Protein AF-A0A2A2IIW8-F1 (afdb_monomer)

Solvent-accessible surface area (backbone atoms only — not comparable to full-atom values): 4191 Å² total; per-residue (Å²): 130,85,45,72,43,70,39,47,70,71,38,31,57,46,60,51,18,29,74,76,67,76,33,46,79,45,25,61,54,39,40,71,62,33,65,95,50,62,88,57,70,59,39,58,58,72,47,76,41,52,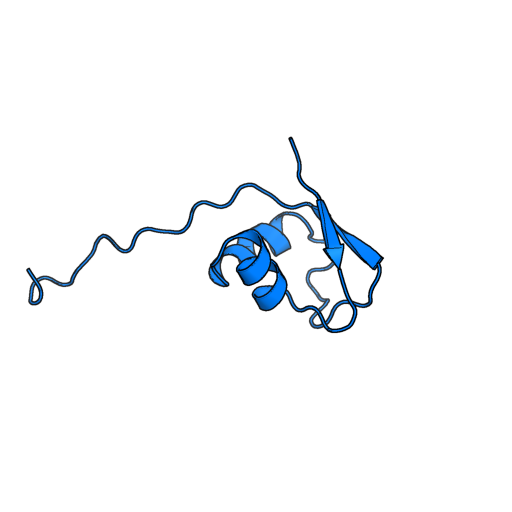43,68,92,78,80,82,84,76,83,82,71,69,56,81,91,75,108

Foldseek 3Di:
DWDKDWDAFFDALQNVCCVVPVGSVCSVVQCVQPVVCVVPGTDHTGDMTTRDDDDDDDPPPPDPVVD

Sequence (67 aa):
MANTYTTAQGDMWDSIAYRLYGDEGGMNALIAANPSYIDVMVFPAGVVLSVPDYIKPTANTLPPWRR

pLDDT: mean 90.15, std 12.18, range [47.09, 97.94]

Radius of gyration: 14.42 Å; Cα contacts (8 Å, |Δi|>4): 93; chains: 1; bounding box: 29×22×43 Å

Structure (mmCIF, N/CA/C/O backbone):
data_AF-A0A2A2IIW8-F1
#
_entry.id   AF-A0A2A2IIW8-F1
#
loop_
_atom_site.group_PDB
_atom_site.id
_atom_site.type_symbol
_atom_site.label_atom_id
_atom_site.label_alt_id
_atom_site.label_comp_id
_atom_site.label_asym_id
_atom_site.label_entity_id
_atom_site.label_seq_id
_atom_site.pdbx_PDB_ins_code
_atom_site.Cartn_x
_atom_site.Cartn_y
_atom_site.Cartn_z
_atom_site.occupancy
_atom_site.B_iso_or_equiv
_atom_site.auth_seq_id
_atom_site.auth_comp_id
_atom_site.auth_asym_id
_atom_site.auth_atom_id
_atom_site.pdbx_PDB_model_num
ATOM 1 N N . MET A 1 1 ? 14.880 9.246 4.570 1.00 47.09 1 MET A N 1
ATOM 2 C CA . MET A 1 1 ? 13.776 9.351 5.553 1.00 47.09 1 MET A CA 1
ATOM 3 C C . MET A 1 1 ? 12.772 8.286 5.170 1.00 47.09 1 MET A C 1
ATOM 5 O O . MET A 1 1 ? 12.479 8.197 3.990 1.00 47.09 1 MET A O 1
ATOM 9 N N . ALA A 1 2 ? 12.328 7.440 6.100 1.00 58.91 2 ALA A N 1
ATOM 10 C CA . ALA A 1 2 ? 11.312 6.443 5.775 1.00 58.91 2 ALA A CA 1
ATOM 11 C C . ALA A 1 2 ? 9.983 7.169 5.538 1.00 58.91 2 ALA A C 1
ATOM 13 O O . ALA A 1 2 ? 9.424 7.746 6.472 1.00 58.91 2 ALA A O 1
ATOM 14 N N . ASN A 1 3 ? 9.516 7.194 4.291 1.00 89.00 3 ASN A N 1
ATOM 15 C CA . ASN A 1 3 ? 8.170 7.664 3.999 1.00 89.00 3 ASN A CA 1
ATOM 16 C C . ASN A 1 3 ? 7.169 6.616 4.495 1.00 89.00 3 ASN A C 1
ATOM 18 O O . ASN A 1 3 ? 7.475 5.426 4.565 1.00 89.00 3 ASN A O 1
ATOM 22 N N . THR A 1 4 ? 5.976 7.058 4.873 1.00 96.19 4 THR A N 1
ATOM 23 C CA . THR A 1 4 ? 4.886 6.164 5.274 1.00 96.19 4 THR A CA 1
ATOM 24 C C . THR A 1 4 ? 3.673 6.412 4.396 1.00 96.19 4 THR A C 1
ATOM 26 O O . THR A 1 4 ? 3.481 7.514 3.878 1.00 96.19 4 THR A O 1
ATOM 29 N N . TYR A 1 5 ? 2.863 5.377 4.215 1.00 96.69 5 TYR A N 1
ATOM 30 C CA . TYR A 1 5 ? 1.606 5.441 3.486 1.00 96.69 5 TYR A CA 1
ATOM 31 C C . TYR A 1 5 ? 0.482 4.938 4.382 1.00 96.69 5 TYR A C 1
ATOM 33 O O . TYR A 1 5 ? 0.595 3.866 4.968 1.00 96.69 5 TYR A O 1
ATOM 41 N N . THR A 1 6 ? -0.596 5.711 4.496 1.00 97.81 6 THR A N 1
ATOM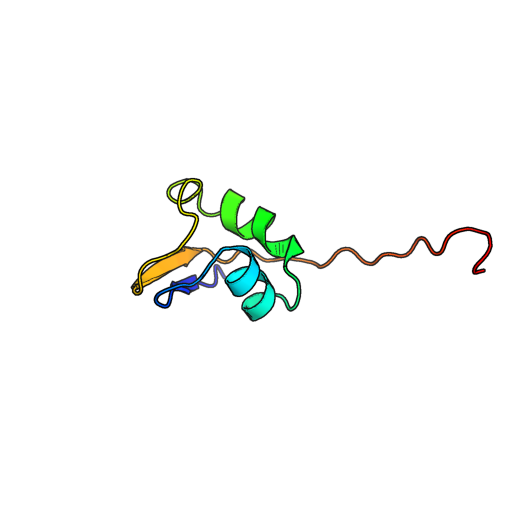 42 C CA . THR A 1 6 ? -1.810 5.260 5.185 1.00 97.81 6 THR A CA 1
ATOM 43 C C . THR A 1 6 ? -2.788 4.746 4.143 1.00 97.81 6 THR A C 1
ATOM 45 O O . THR A 1 6 ? -3.202 5.496 3.263 1.00 97.81 6 THR A O 1
ATOM 48 N N . THR A 1 7 ? -3.130 3.469 4.249 1.00 97.75 7 THR A N 1
ATOM 49 C CA . THR A 1 7 ? -4.041 2.770 3.335 1.00 97.75 7 THR A CA 1
ATOM 50 C C . THR A 1 7 ? -5.461 3.320 3.396 1.00 97.75 7 THR A C 1
ATOM 52 O O . THR A 1 7 ? -5.956 3.742 4.448 1.00 97.75 7 THR A O 1
ATOM 55 N N . ALA A 1 8 ? -6.130 3.289 2.251 1.00 97.62 8 ALA A N 1
ATOM 56 C CA . ALA A 1 8 ? -7.559 3.484 2.101 1.00 97.62 8 ALA A CA 1
ATOM 57 C C . ALA A 1 8 ? -8.277 2.132 1.968 1.00 97.62 8 ALA A C 1
ATOM 59 O O . ALA A 1 8 ? -7.680 1.091 1.695 1.00 97.62 8 ALA A O 1
ATOM 60 N N . GLN A 1 9 ? -9.595 2.144 2.173 1.00 97.38 9 GLN A N 1
ATOM 61 C CA . GLN A 1 9 ? -10.402 0.935 2.056 1.00 97.38 9 GLN A CA 1
ATOM 62 C C . GLN A 1 9 ? -10.363 0.402 0.622 1.00 97.38 9 GLN A C 1
ATOM 64 O O . GLN A 1 9 ? -10.713 1.118 -0.315 1.00 97.38 9 GLN A O 1
ATOM 69 N N . GLY A 1 10 ? -10.010 -0.876 0.477 1.00 96.94 10 GLY A N 1
ATOM 70 C CA . GLY A 1 10 ? -9.958 -1.534 -0.827 1.00 96.94 10 GLY A CA 1
ATOM 71 C C . GLY A 1 10 ? -8.608 -1.412 -1.530 1.00 96.94 10 GLY A C 1
ATOM 72 O O . GLY A 1 10 ? -8.475 -1.936 -2.633 1.00 96.94 10 GLY A O 1
ATOM 73 N N . ASP A 1 11 ? -7.618 -0.762 -0.912 1.00 97.88 11 ASP A N 1
ATOM 74 C CA . ASP A 1 11 ? -6.267 -0.726 -1.461 1.00 97.88 11 ASP A CA 1
ATOM 75 C C . ASP A 1 11 ? -5.669 -2.135 -1.541 1.00 97.88 11 ASP A C 1
ATOM 77 O O . ASP A 1 11 ? -5.833 -2.971 -0.652 1.00 97.88 11 ASP A O 1
ATOM 81 N N . MET A 1 12 ? -4.917 -2.370 -2.606 1.00 97.62 12 MET A N 1
ATOM 82 C CA . MET A 1 12 ? -4.114 -3.570 -2.829 1.00 97.62 12 MET A CA 1
ATOM 83 C C . MET A 1 12 ? -2.650 -3.180 -3.044 1.00 97.62 12 MET A C 1
ATOM 85 O O . MET A 1 12 ? -2.346 -2.037 -3.399 1.00 97.62 12 MET A O 1
ATOM 89 N N . TRP A 1 13 ? -1.727 -4.118 -2.842 1.00 97.62 13 TRP A N 1
ATOM 90 C CA . TRP A 1 13 ? -0.287 -3.860 -2.940 1.00 97.62 13 TRP A CA 1
ATOM 91 C C . TRP A 1 13 ? 0.153 -3.230 -4.272 1.00 97.62 13 TRP A C 1
ATOM 93 O O . TRP A 1 13 ? 0.957 -2.299 -4.271 1.00 97.62 13 TRP A O 1
ATOM 103 N N . ASP A 1 14 ? -0.381 -3.712 -5.390 1.00 96.44 14 ASP A N 1
ATOM 104 C CA . ASP A 1 14 ? -0.149 -3.201 -6.747 1.00 96.44 14 ASP A CA 1
ATOM 105 C C . ASP A 1 14 ? -0.664 -1.763 -6.910 1.00 96.44 14 ASP A C 1
ATOM 1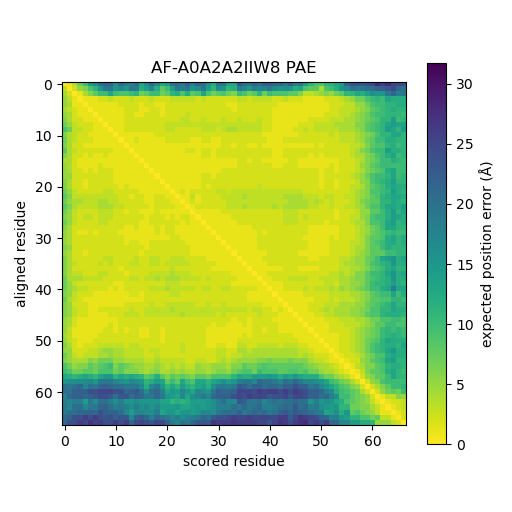07 O O . ASP A 1 14 ? 0.067 -0.891 -7.380 1.00 96.44 14 ASP A O 1
ATOM 111 N N . SER A 1 15 ? -1.878 -1.479 -6.432 1.00 97.31 15 SER A N 1
ATOM 112 C CA . SER A 1 15 ? -2.480 -0.143 -6.483 1.00 97.31 15 SER A CA 1
ATOM 113 C C . SER A 1 15 ? -1.690 0.882 -5.662 1.00 97.31 15 SER A C 1
ATOM 115 O O . SER A 1 15 ? -1.489 2.016 -6.107 1.00 97.31 15 SER A O 1
ATOM 117 N N . ILE A 1 16 ? -1.184 0.482 -4.491 1.00 97.06 16 ILE A N 1
ATOM 118 C CA . ILE A 1 16 ? -0.346 1.324 -3.631 1.00 97.06 16 ILE A CA 1
ATOM 119 C C . ILE A 1 16 ? 1.004 1.561 -4.312 1.00 97.06 16 ILE A C 1
ATOM 121 O O . ILE A 1 16 ? 1.446 2.707 -4.416 1.00 97.06 16 ILE A O 1
ATOM 125 N N . ALA A 1 17 ? 1.637 0.505 -4.830 1.00 96.69 17 ALA A N 1
ATOM 126 C CA . ALA A 1 17 ? 2.897 0.600 -5.561 1.00 96.69 17 ALA A CA 1
ATOM 127 C C . ALA A 1 17 ? 2.783 1.535 -6.771 1.00 96.69 17 ALA A C 1
ATOM 129 O O . ALA A 1 17 ? 3.607 2.433 -6.938 1.00 96.69 17 ALA A O 1
ATOM 130 N N . TYR A 1 18 ? 1.723 1.403 -7.568 1.00 95.75 18 TYR A N 1
ATOM 131 C CA . TYR A 1 18 ? 1.484 2.277 -8.711 1.00 95.75 18 TYR A CA 1
ATOM 132 C C . TYR A 1 18 ? 1.296 3.740 -8.295 1.00 95.75 18 TYR A C 1
ATOM 134 O O . TYR A 1 18 ? 1.871 4.634 -8.912 1.00 95.75 18 TYR A O 1
ATOM 142 N N . ARG A 1 19 ? 0.547 4.010 -7.219 1.00 95.19 19 ARG A N 1
ATOM 143 C CA . ARG A 1 19 ? 0.359 5.379 -6.704 1.00 95.19 19 ARG A CA 1
ATOM 144 C C . ARG A 1 19 ? 1.658 6.006 -6.200 1.00 95.19 19 ARG A C 1
ATOM 146 O O . ARG A 1 19 ? 1.869 7.196 -6.417 1.00 95.19 19 ARG A O 1
ATOM 153 N N . LEU A 1 20 ? 2.493 5.234 -5.506 1.00 94.94 20 LEU A N 1
ATOM 154 C CA . LEU A 1 20 ? 3.720 5.734 -4.879 1.00 94.94 20 LEU A CA 1
ATOM 155 C C . LEU A 1 20 ? 4.888 5.832 -5.861 1.00 94.94 20 LEU A C 1
ATOM 157 O O . LEU A 1 20 ? 5.674 6.774 -5.793 1.00 94.94 20 LEU A O 1
ATOM 161 N N . TYR A 1 21 ? 5.001 4.866 -6.768 1.00 93.94 21 TYR A N 1
ATOM 162 C CA . TYR A 1 21 ? 6.173 4.689 -7.621 1.00 93.94 21 TYR A CA 1
ATOM 163 C C . TYR A 1 21 ? 5.888 4.859 -9.116 1.00 93.94 21 TYR A C 1
ATOM 165 O O . TYR A 1 21 ? 6.823 4.850 -9.918 1.00 93.94 21 TYR A O 1
ATOM 173 N N . GLY A 1 22 ? 4.620 4.976 -9.523 1.00 93.25 22 GLY A N 1
ATOM 174 C CA . GLY A 1 22 ? 4.225 4.911 -10.936 1.00 93.25 22 GLY A CA 1
ATOM 175 C C . GLY A 1 22 ? 4.476 3.534 -11.562 1.00 93.25 22 GLY A C 1
ATOM 176 O O . GLY A 1 22 ? 4.609 3.419 -12.784 1.00 93.25 22 GLY A O 1
ATOM 177 N N . ASP A 1 23 ? 4.629 2.499 -10.732 1.00 93.06 23 ASP A N 1
ATOM 178 C CA . ASP A 1 23 ? 5.001 1.155 -11.154 1.00 93.06 23 ASP A CA 1
ATOM 179 C C . ASP A 1 23 ? 4.501 0.096 -10.167 1.00 93.06 23 ASP A C 1
ATOM 181 O O . ASP A 1 23 ? 4.898 0.077 -9.002 1.00 93.06 23 ASP A O 1
ATOM 185 N N . GLU A 1 24 ? 3.666 -0.823 -10.648 1.00 93.75 24 GLU A N 1
ATOM 186 C CA . GLU A 1 24 ? 3.123 -1.929 -9.843 1.00 93.75 24 GLU A CA 1
ATOM 187 C C . GLU A 1 24 ? 4.230 -2.889 -9.375 1.00 93.75 24 GLU A C 1
ATOM 189 O O . GLU A 1 24 ? 4.136 -3.479 -8.300 1.00 93.75 24 GLU A O 1
ATOM 194 N N . GLY A 1 25 ? 5.340 -2.979 -10.123 1.00 92.81 25 GLY A N 1
ATOM 195 C CA . GLY A 1 25 ? 6.511 -3.789 -9.766 1.00 92.81 25 GLY A CA 1
ATOM 196 C C . GLY A 1 25 ? 7.155 -3.412 -8.426 1.00 92.81 25 GLY A C 1
ATOM 197 O O . GLY A 1 25 ? 7.802 -4.252 -7.792 1.00 92.81 25 GLY A O 1
ATOM 198 N N . GLY A 1 26 ? 6.915 -2.189 -7.939 1.00 94.81 26 GLY A N 1
ATOM 199 C CA . GLY A 1 26 ? 7.347 -1.744 -6.615 1.00 94.81 26 GLY A CA 1
ATOM 200 C C . GLY A 1 26 ? 6.642 -2.447 -5.449 1.00 94.81 26 GLY A C 1
ATOM 201 O O . GLY A 1 26 ? 7.074 -2.304 -4.304 1.00 94.81 26 GLY A O 1
ATOM 202 N N . MET A 1 27 ? 5.607 -3.256 -5.705 1.00 95.44 27 MET A N 1
ATOM 203 C CA . MET A 1 27 ? 4.900 -3.999 -4.659 1.00 95.44 27 MET A CA 1
ATOM 204 C C . MET A 1 27 ? 5.817 -4.943 -3.874 1.00 95.44 27 MET A C 1
ATOM 206 O O . MET A 1 27 ? 5.669 -5.076 -2.664 1.00 95.44 27 MET A O 1
ATOM 210 N N . ASN A 1 28 ? 6.814 -5.547 -4.530 1.00 94.38 28 ASN A N 1
ATOM 211 C CA . ASN A 1 28 ? 7.761 -6.445 -3.865 1.00 94.38 28 ASN A CA 1
ATOM 212 C C . ASN A 1 28 ? 8.579 -5.710 -2.796 1.00 94.38 28 ASN A C 1
ATOM 214 O O . ASN A 1 28 ? 8.836 -6.262 -1.727 1.00 94.38 28 ASN A O 1
ATOM 218 N N . ALA A 1 29 ? 8.954 -4.455 -3.065 1.00 95.31 29 ALA A N 1
ATOM 219 C CA . ALA A 1 29 ? 9.661 -3.622 -2.099 1.00 95.31 29 ALA A CA 1
ATOM 220 C C . ALA A 1 29 ? 8.753 -3.279 -0.909 1.00 95.31 29 ALA A C 1
ATOM 222 O O . ALA A 1 29 ? 9.176 -3.389 0.241 1.00 95.31 29 ALA A O 1
ATOM 223 N N . LEU A 1 30 ? 7.488 -2.939 -1.176 1.00 96.19 30 LEU A N 1
ATOM 224 C CA . LEU A 1 30 ? 6.497 -2.673 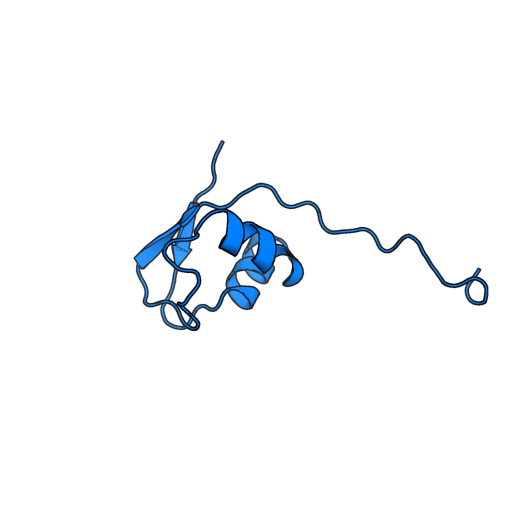-0.133 1.00 96.19 30 LEU A CA 1
ATOM 225 C C . LEU A 1 30 ? 6.242 -3.901 0.753 1.00 96.19 30 LEU A C 1
ATOM 227 O O . LEU A 1 30 ? 6.273 -3.772 1.974 1.00 96.19 30 LEU A O 1
ATOM 231 N N . ILE A 1 31 ? 6.058 -5.087 0.171 1.00 96.44 31 ILE A N 1
ATOM 232 C CA . ILE A 1 31 ? 5.839 -6.333 0.922 1.00 96.44 31 ILE A CA 1
ATOM 233 C C . ILE A 1 31 ? 7.063 -6.665 1.784 1.00 96.44 31 ILE A C 1
ATOM 235 O O . ILE A 1 31 ? 6.922 -6.943 2.975 1.00 96.44 31 ILE A O 1
ATOM 239 N N . ALA A 1 32 ? 8.271 -6.578 1.218 1.00 95.88 32 ALA A N 1
ATOM 240 C CA . ALA A 1 32 ? 9.510 -6.854 1.945 1.00 95.88 32 ALA A CA 1
ATOM 241 C C . ALA A 1 32 ? 9.728 -5.901 3.135 1.00 95.88 32 ALA A C 1
ATOM 243 O O . ALA A 1 32 ? 10.252 -6.313 4.169 1.00 95.88 32 ALA A O 1
ATOM 244 N N . ALA A 1 33 ? 9.301 -4.642 3.009 1.00 96.50 33 ALA A N 1
ATOM 245 C CA . ALA A 1 33 ? 9.369 -3.655 4.084 1.00 96.50 33 ALA A CA 1
ATOM 246 C C . ALA A 1 33 ? 8.268 -3.824 5.151 1.00 96.50 33 ALA A C 1
ATOM 248 O O . ALA A 1 33 ? 8.373 -3.242 6.230 1.00 96.50 33 ALA A O 1
ATOM 249 N N . 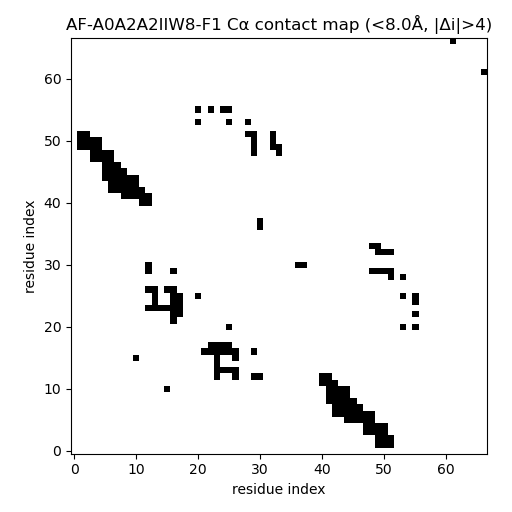ASN A 1 34 ? 7.218 -4.601 4.870 1.00 97.06 34 ASN A N 1
ATOM 250 C CA . ASN A 1 34 ? 6.027 -4.730 5.711 1.00 97.06 34 ASN A CA 1
ATOM 251 C C . ASN A 1 34 ? 5.591 -6.206 5.878 1.00 97.06 34 ASN A C 1
ATOM 253 O O . ASN A 1 34 ? 4.443 -6.548 5.577 1.00 97.06 34 ASN A O 1
ATOM 257 N N . PRO A 1 35 ? 6.467 -7.096 6.387 1.00 96.50 35 PRO A N 1
ATOM 258 C CA . PRO A 1 35 ? 6.221 -8.541 6.415 1.00 96.50 35 PRO A CA 1
ATOM 259 C C . PRO A 1 35 ? 4.985 -8.944 7.232 1.00 96.50 35 PRO A C 1
ATOM 261 O O . PRO A 1 35 ? 4.355 -9.952 6.931 1.00 96.50 35 PRO A O 1
ATOM 264 N N . SER A 1 36 ? 4.587 -8.144 8.226 1.00 97.25 36 SER A N 1
ATOM 265 C CA . SER A 1 36 ? 3.389 -8.393 9.040 1.00 97.25 36 SER A CA 1
ATOM 266 C C . SER A 1 36 ? 2.075 -8.356 8.251 1.00 97.25 36 SER A C 1
ATOM 268 O O . SER A 1 36 ? 1.061 -8.827 8.756 1.00 97.25 36 SER A O 1
ATOM 270 N N . TYR A 1 37 ? 2.075 -7.789 7.041 1.00 96.81 37 TYR A N 1
ATOM 271 C CA . TYR A 1 37 ? 0.890 -7.655 6.190 1.00 96.81 37 TYR A CA 1
ATOM 272 C C . TYR A 1 37 ? 0.989 -8.475 4.897 1.00 96.81 37 TYR A C 1
ATOM 274 O O . TYR A 1 37 ? 0.215 -8.246 3.972 1.00 96.81 37 TYR A O 1
ATOM 282 N N . ILE A 1 38 ? 1.931 -9.420 4.806 1.00 95.81 38 ILE A N 1
ATOM 283 C CA . ILE A 1 38 ? 2.169 -10.201 3.580 1.00 95.81 38 ILE A CA 1
ATOM 284 C C . ILE A 1 38 ? 0.933 -10.984 3.112 1.00 95.81 38 ILE A C 1
ATOM 286 O O . ILE A 1 38 ? 0.694 -11.088 1.913 1.00 95.81 38 ILE A O 1
ATOM 290 N N . ASP A 1 39 ? 0.111 -11.454 4.052 1.00 96.12 39 ASP A N 1
ATOM 291 C CA . ASP A 1 39 ? -1.111 -12.215 3.768 1.00 96.12 39 ASP A CA 1
ATOM 292 C C . ASP A 1 39 ? -2.334 -11.315 3.495 1.00 96.12 39 ASP A C 1
ATOM 294 O O . ASP A 1 39 ? -3.437 -11.802 3.233 1.00 96.12 39 ASP A O 1
ATOM 298 N N . VAL A 1 40 ? -2.168 -9.989 3.554 1.00 96.19 40 VAL A N 1
ATOM 299 C CA . VAL A 1 40 ? -3.242 -9.031 3.277 1.00 96.19 40 VAL A CA 1
ATOM 300 C C . VAL A 1 40 ? -3.336 -8.806 1.773 1.00 96.19 40 VAL A C 1
ATOM 302 O O . VAL A 1 40 ? -2.494 -8.143 1.171 1.00 96.19 40 VAL A O 1
ATOM 305 N N . MET A 1 41 ? -4.393 -9.342 1.165 1.00 95.06 41 MET A N 1
ATOM 306 C CA . MET A 1 41 ? -4.705 -9.096 -0.248 1.00 95.06 41 MET A CA 1
ATOM 307 C C . MET A 1 41 ? -5.402 -7.750 -0.466 1.00 95.06 41 MET A C 1
ATOM 309 O O . MET A 1 41 ? -5.161 -7.095 -1.473 1.00 95.06 41 MET A O 1
ATOM 313 N N . VAL A 1 42 ? -6.262 -7.344 0.474 1.00 97.75 42 VAL A N 1
ATOM 314 C CA . VAL A 1 42 ? -7.034 -6.097 0.419 1.00 97.75 42 VAL A CA 1
ATOM 315 C C . VAL A 1 42 ? -6.945 -5.406 1.769 1.00 97.75 42 VAL A C 1
ATOM 317 O O . VAL A 1 42 ? -7.342 -5.971 2.791 1.00 97.75 42 VAL A O 1
ATOM 320 N N . PHE A 1 43 ? -6.428 -4.186 1.779 1.00 97.94 43 PHE A N 1
ATOM 321 C CA . PHE A 1 43 ? -6.237 -3.416 2.993 1.00 97.94 43 PHE A CA 1
ATOM 322 C C . PHE A 1 43 ? -7.545 -2.765 3.466 1.00 97.94 43 PHE A C 1
ATOM 324 O O . PHE A 1 43 ? -8.307 -2.203 2.666 1.00 97.94 43 PHE A O 1
ATOM 331 N N . PRO A 1 44 ? -7.822 -2.801 4.782 1.00 97.19 44 PRO A N 1
ATOM 332 C CA . PRO A 1 44 ? -8.773 -1.881 5.383 1.00 97.19 44 PRO A CA 1
ATOM 333 C C . PRO A 1 44 ? -8.171 -0.470 5.420 1.00 97.19 44 PRO A C 1
ATOM 335 O O . PRO A 1 44 ? -6.957 -0.301 5.371 1.00 97.19 44 PRO A O 1
ATOM 338 N N . ALA A 1 45 ? -9.015 0.552 5.564 1.00 97.12 45 ALA A N 1
ATOM 339 C CA . ALA A 1 45 ? -8.525 1.915 5.744 1.00 97.12 45 ALA A CA 1
ATOM 340 C C . ALA A 1 45 ? -7.763 2.073 7.074 1.00 97.12 45 ALA A C 1
ATOM 342 O O . ALA A 1 45 ? -8.178 1.534 8.102 1.00 97.12 45 ALA A O 1
ATOM 343 N N . GLY A 1 46 ? -6.698 2.87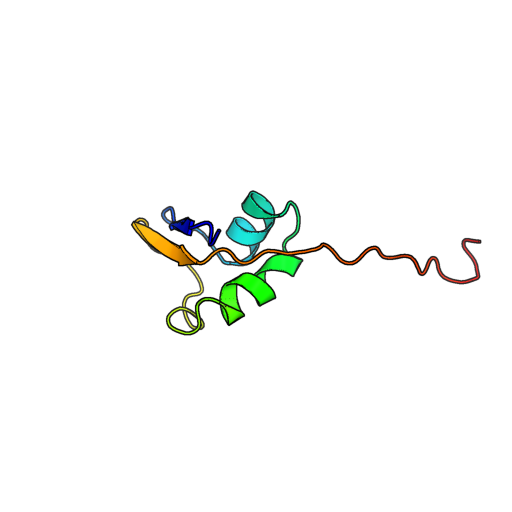6 7.066 1.00 97.06 46 GLY A N 1
ATOM 344 C CA . GLY A 1 46 ? -5.983 3.303 8.271 1.00 97.06 46 GLY A CA 1
ATOM 345 C C . GLY A 1 46 ? -4.761 2.464 8.656 1.00 97.06 46 GLY A C 1
ATOM 346 O O . GLY A 1 46 ? -4.115 2.780 9.653 1.00 97.06 46 GLY A O 1
ATOM 347 N N . VAL A 1 47 ? -4.395 1.434 7.886 1.00 97.50 47 VAL A N 1
ATOM 348 C CA . VAL A 1 47 ? -3.125 0.713 8.092 1.00 97.50 47 VAL A CA 1
ATOM 349 C C . VAL A 1 47 ? -1.972 1.577 7.596 1.00 97.50 47 VAL A C 1
ATOM 351 O O . VAL A 1 47 ? -2.001 2.042 6.456 1.00 97.50 47 VAL A O 1
ATOM 354 N N . VAL A 1 48 ? -0.956 1.771 8.437 1.00 97.62 48 VAL A N 1
ATOM 355 C CA . VAL A 1 48 ? 0.255 2.524 8.092 1.00 97.62 48 VAL A CA 1
ATOM 356 C C . VAL A 1 48 ? 1.336 1.558 7.614 1.00 97.62 48 VAL A C 1
ATOM 358 O O . VAL A 1 48 ? 1.768 0.680 8.361 1.00 97.62 48 VAL A O 1
ATOM 361 N N . LEU A 1 49 ? 1.778 1.741 6.373 1.00 97.31 49 LEU A N 1
ATOM 362 C CA . LEU A 1 49 ? 2.836 0.972 5.727 1.00 97.31 49 LEU A CA 1
ATOM 363 C C . LEU A 1 49 ? 4.117 1.800 5.636 1.00 97.31 49 LEU A C 1
ATOM 365 O O . LEU A 1 49 ? 4.082 3.004 5.370 1.00 97.31 49 LEU A O 1
ATOM 369 N N . SER A 1 50 ? 5.256 1.138 5.812 1.00 97.25 50 SER A N 1
ATOM 370 C CA . SER A 1 50 ? 6.570 1.711 5.528 1.00 97.25 50 SER A CA 1
ATOM 371 C C . SER A 1 50 ? 6.811 1.716 4.022 1.00 97.25 50 SER A C 1
ATOM 373 O O . SER A 1 50 ? 6.635 0.692 3.362 1.00 97.25 50 SER A O 1
ATOM 375 N N . VAL A 1 51 ? 7.225 2.856 3.477 1.00 96.88 51 VAL A N 1
ATOM 376 C CA . VAL A 1 51 ? 7.484 3.043 2.046 1.00 96.88 51 VAL A CA 1
ATOM 377 C C . VAL A 1 51 ? 8.997 3.121 1.835 1.00 96.88 51 VAL A C 1
ATOM 379 O O . VAL A 1 51 ? 9.597 4.155 2.146 1.00 96.88 51 VAL A O 1
ATOM 382 N N . PRO A 1 52 ? 9.640 2.043 1.349 1.00 94.94 52 PRO A N 1
ATOM 383 C CA . PRO A 1 52 ? 11.048 2.085 0.986 1.00 94.94 52 PRO A CA 1
ATOM 384 C C . PRO A 1 52 ? 11.255 2.885 -0.304 1.00 94.94 52 PRO A C 1
ATOM 386 O O . PRO A 1 52 ? 10.325 3.087 -1.091 1.00 94.94 52 PRO A O 1
ATOM 389 N N . ASP A 1 53 ? 12.498 3.290 -0.547 1.00 92.81 53 ASP A N 1
ATOM 390 C CA . ASP A 1 53 ? 12.891 3.805 -1.854 1.00 92.81 53 ASP A CA 1
ATOM 391 C C . ASP A 1 53 ? 12.826 2.675 -2.893 1.00 92.81 53 ASP A C 1
ATOM 393 O O . ASP A 1 53 ? 13.287 1.556 -2.653 1.00 92.81 53 ASP A O 1
ATOM 397 N N . TYR A 1 54 ? 12.260 2.975 -4.060 1.00 92.75 54 TYR A N 1
ATOM 398 C CA . TYR A 1 54 ? 12.161 2.048 -5.182 1.00 92.75 54 TYR A CA 1
ATOM 399 C C . TYR A 1 54 ? 12.663 2.724 -6.453 1.00 92.75 54 TYR A C 1
ATOM 401 O O . TYR A 1 54 ? 12.263 3.840 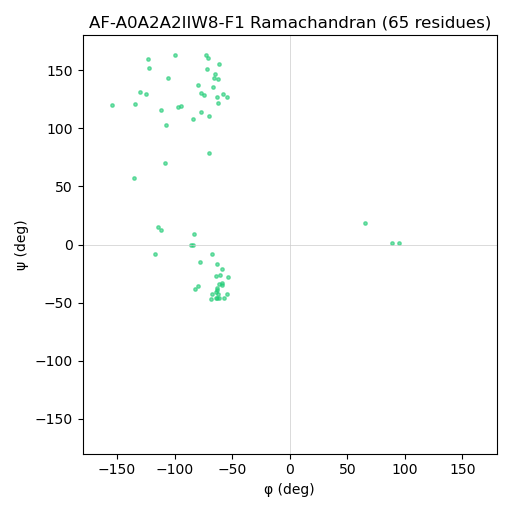-6.785 1.00 92.75 54 TYR A O 1
ATOM 409 N N . ILE A 1 55 ? 13.533 2.024 -7.179 1.00 88.75 55 ILE A N 1
ATOM 410 C CA . ILE A 1 55 ? 14.030 2.455 -8.481 1.00 88.75 55 ILE A CA 1
ATOM 411 C C . ILE A 1 55 ? 13.467 1.493 -9.515 1.00 88.75 55 ILE A C 1
ATOM 413 O O . ILE A 1 55 ? 13.797 0.306 -9.517 1.00 88.75 55 ILE A O 1
ATOM 417 N N . LYS A 1 56 ? 12.627 2.023 -10.406 1.00 87.12 56 LYS A N 1
ATOM 418 C CA . LYS A 1 56 ? 12.045 1.254 -11.502 1.00 87.12 56 LYS A CA 1
ATOM 419 C C . LYS A 1 56 ? 13.156 0.657 -12.378 1.00 87.12 56 LYS A C 1
ATOM 421 O O . LYS A 1 56 ? 14.027 1.410 -12.828 1.00 87.12 56 LYS A O 1
ATOM 426 N N . PRO A 1 57 ? 13.130 -0.655 -12.674 1.00 82.38 57 PRO A N 1
ATOM 427 C CA . PRO A 1 57 ? 14.081 -1.238 -13.602 1.00 82.38 57 PRO A CA 1
ATOM 428 C C . PRO A 1 57 ? 13.894 -0.614 -14.988 1.00 82.38 57 PRO A C 1
ATOM 430 O O . PRO A 1 57 ? 12.819 -0.675 -15.585 1.00 82.38 57 PRO A O 1
ATOM 433 N N . THR A 1 58 ? 14.952 -0.007 -15.520 1.00 75.56 58 THR A N 1
ATOM 434 C CA . THR A 1 58 ? 14.980 0.445 -16.909 1.00 75.56 58 THR A CA 1
ATOM 435 C C . THR A 1 58 ? 15.209 -0.766 -17.804 1.00 75.56 58 THR A C 1
ATOM 437 O O . THR A 1 58 ? 16.256 -1.412 -17.764 1.00 75.56 58 THR A O 1
ATOM 440 N N . ALA A 1 59 ? 14.212 -1.104 -18.622 1.00 67.31 59 ALA A N 1
ATOM 441 C CA . ALA A 1 59 ? 14.344 -2.136 -19.643 1.00 67.31 59 ALA A CA 1
ATOM 442 C C . ALA A 1 59 ? 15.280 -1.639 -20.760 1.00 67.31 59 ALA A C 1
ATOM 444 O O . ALA A 1 59 ? 14.839 -1.194 -21.814 1.00 67.31 59 ALA A O 1
ATOM 445 N N . ASN A 1 60 ? 16.592 -1.693 -20.524 1.00 63.19 60 ASN A N 1
ATOM 446 C CA . ASN A 1 60 ? 17.614 -1.297 -21.500 1.00 63.19 60 ASN A CA 1
ATOM 447 C C . ASN A 1 60 ? 17.950 -2.398 -22.516 1.00 63.19 60 ASN A C 1
ATOM 449 O O . ASN A 1 60 ? 18.879 -2.271 -23.313 1.00 63.19 60 ASN A O 1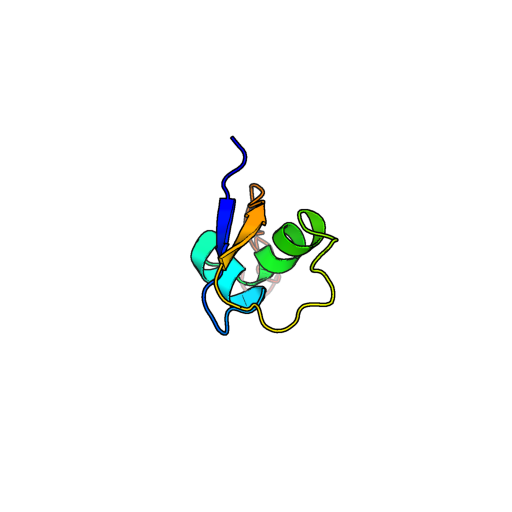
ATOM 453 N N . THR A 1 61 ? 17.192 -3.488 -22.531 1.00 64.19 61 THR A N 1
ATOM 454 C CA . THR A 1 61 ? 17.386 -4.595 -23.461 1.00 64.19 61 THR A CA 1
ATOM 455 C C . THR A 1 61 ? 16.272 -4.600 -24.492 1.00 64.19 61 THR A C 1
ATOM 457 O O . THR A 1 61 ? 15.428 -5.493 -24.535 1.00 64.19 61 THR A O 1
ATOM 460 N N . LEU A 1 62 ? 16.292 -3.604 -25.385 1.00 72.19 62 LEU A N 1
ATOM 461 C CA . LEU A 1 62 ? 15.658 -3.813 -26.681 1.00 72.19 62 LEU A CA 1
ATOM 462 C C . LEU A 1 62 ? 16.281 -5.079 -27.287 1.00 72.19 62 LEU A C 1
ATOM 464 O O . LEU A 1 62 ? 17.515 -5.189 -27.327 1.00 72.19 62 LEU A O 1
ATOM 468 N N . PRO A 1 63 ? 15.462 -6.059 -27.697 1.00 74.62 63 PRO A N 1
ATOM 469 C CA . PRO A 1 63 ? 15.993 -7.266 -28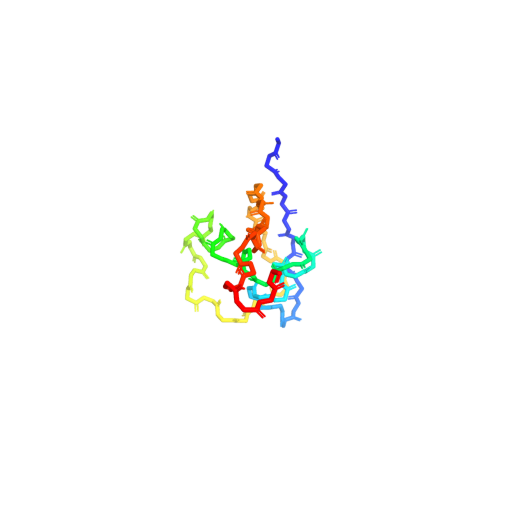.293 1.00 74.62 63 PRO A CA 1
ATOM 470 C C . PRO A 1 63 ? 16.762 -6.925 -29.582 1.00 74.62 63 PRO A C 1
ATOM 472 O O . PRO A 1 63 ? 16.469 -5.903 -30.209 1.00 74.62 63 PRO A O 1
ATOM 475 N N . PRO A 1 64 ? 17.727 -7.763 -30.006 1.00 69.81 64 PRO A N 1
ATOM 476 C CA . PRO A 1 64 ? 18.665 -7.435 -31.086 1.00 69.81 64 PRO A CA 1
ATOM 477 C C . PRO A 1 64 ? 18.019 -6.983 -32.404 1.00 69.81 64 PRO A C 1
ATOM 479 O O . PRO A 1 64 ? 18.616 -6.204 -33.129 1.00 69.81 64 PRO A O 1
ATOM 482 N N . TRP A 1 65 ? 16.798 -7.437 -32.701 1.00 73.56 65 TRP A N 1
ATOM 483 C CA . TRP A 1 65 ? 16.036 -7.119 -33.918 1.00 73.56 65 TRP A CA 1
ATOM 484 C C . TRP A 1 65 ? 15.239 -5.803 -33.862 1.00 73.56 65 TRP A C 1
ATOM 486 O O . TRP A 1 65 ? 14.531 -5.479 -34.812 1.00 73.56 65 TRP A O 1
ATOM 496 N N . ARG A 1 66 ? 15.291 -5.069 -32.745 1.00 66.25 66 ARG A N 1
ATOM 497 C CA . ARG A 1 66 ? 14.743 -3.704 -32.612 1.00 66.25 66 ARG A CA 1
ATOM 498 C C . ARG A 1 66 ? 15.844 -2.645 -32.440 1.00 66.25 66 ARG A C 1
ATOM 500 O O . ARG A 1 66 ? 15.532 -1.535 -32.014 1.00 66.25 66 ARG A O 1
ATOM 507 N N . ARG A 1 67 ? 17.106 -3.009 -32.688 1.00 56.44 67 ARG A N 1
ATOM 508 C CA . ARG A 1 67 ? 18.240 -2.078 -32.770 1.00 56.44 67 ARG A CA 1
ATOM 509 C C . ARG A 1 67 ? 18.456 -1.616 -34.201 1.00 56.44 67 ARG A C 1
ATOM 511 O O . ARG A 1 67 ? 18.149 -2.414 -35.112 1.00 56.44 67 ARG A O 1
#

Secondary structure (DSSP, 8-state):
--EEEEPPTTB-HHHHHHHHHS-GGGHHHHHHH-GGGTT-SSBPTT-EEEE------------GGG-

Mean predicted aligned error: 5.62 Å

Nearest PDB structures (foldseek):
  7vcm-assembly2_B  TM=8.495E-01  e=8.899E-02  Aequorea victoria
  7b5h-assembly1_AK  TM=7.649E-01  e=8.899E-02  Nostoc sp. PCC 7120 = FACHB-418
  7aeb-assembly1_M  TM=7.882E-01  e=1.319E-01  Algoriphagus machipongonensis
  7pvc-assembly1_A  TM=7.569E-01  e=1.956E-01  Escherichia coli K-12
  3jc8-assembly1_Ta  TM=6.448E-01  e=7.723E+00  Myxococcus xanthus DK 1622